Protein AF-A0A4D4M9P4-F1 (afdb_monomer_lite)

Sequence (74 aa):
MKRLKADPALRFSETGRTLLRLLAMHTISMAEWDKIIDKVPPHCGEIVACLANDCAQMWADAALRVQRKVAETA

Foldseek 3Di:
DVVLVPDPVLVVDPVSVVVVVVVVVVPDDVVVVVVVLVPDDPVCNVVVVVVVVVVVVVVVVVVVVVVVVVVVVD

Secondary structure (DSSP, 8-state):
-HHHHH-HHHHSSHHHHHHHHHHHHTT--HHHHHHHHTTS-GGGHHHHHHHHHHHHHHHHHHHHHHHHHHHH--

Structure (mmCIF, N/CA/C/O backbone):
data_AF-A0A4D4M9P4-F1
#
_entry.id   AF-A0A4D4M9P4-F1
#
loop_
_atom_site.group_PDB
_atom_site.id
_atom_site.type_symbol
_atom_site.label_atom_id
_atom_site.label_alt_id
_atom_site.label_comp_id
_atom_site.label_asym_id
_atom_site.label_entity_id
_atom_site.label_seq_id
_atom_site.pdbx_PDB_ins_code
_atom_site.Cartn_x
_atom_site.Cartn_y
_atom_site.Cartn_z
_atom_site.occupancy
_atom_site.B_iso_or_equiv
_atom_site.auth_seq_id
_atom_site.auth_comp_id
_atom_site.auth_asym_id
_atom_site.auth_atom_id
_atom_site.pdbx_PDB_model_num
ATOM 1 N N . MET A 1 1 ? -12.618 1.161 1.233 1.00 78.25 1 MET A N 1
ATOM 2 C CA . MET A 1 1 ? -12.524 2.622 0.990 1.00 78.25 1 MET A CA 1
ATOM 3 C C . MET A 1 1 ? -13.813 3.419 1.180 1.00 78.25 1 MET A C 1
ATOM 5 O O . MET A 1 1 ? -13.752 4.408 1.894 1.00 78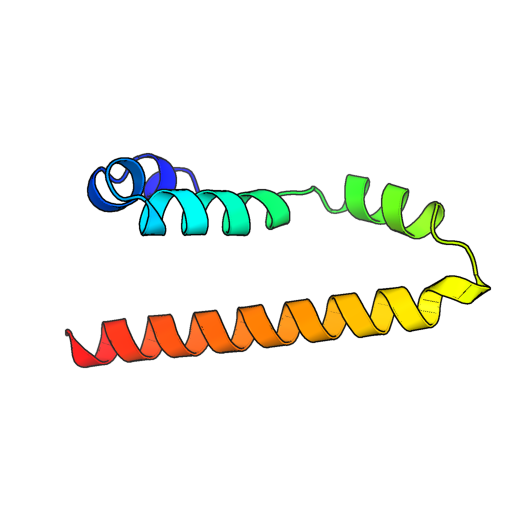.25 1 MET A O 1
ATOM 9 N N . LYS A 1 2 ? -14.969 3.046 0.600 1.00 79.31 2 LYS A N 1
ATOM 10 C CA . LYS A 1 2 ? -16.212 3.848 0.737 1.00 79.31 2 LYS A CA 1
ATOM 11 C C . LYS A 1 2 ? -16.646 4.073 2.198 1.00 79.31 2 LYS A C 1
ATOM 13 O O . LYS A 1 2 ? -16.943 5.201 2.560 1.00 79.31 2 LYS A O 1
ATOM 18 N N . ARG A 1 3 ? -16.598 3.026 3.035 1.00 83.56 3 ARG A N 1
ATOM 19 C CA . ARG A 1 3 ? -16.916 3.110 4.475 1.00 83.56 3 ARG A CA 1
ATOM 20 C C . ARG A 1 3 ? -15.952 4.027 5.243 1.00 83.56 3 ARG A C 1
ATOM 22 O O . ARG A 1 3 ? -16.402 4.952 5.895 1.00 83.56 3 ARG A O 1
ATOM 29 N N . LEU A 1 4 ? -14.640 3.848 5.067 1.00 83.38 4 LEU A N 1
ATOM 30 C CA . LEU A 1 4 ? -13.610 4.690 5.702 1.00 83.38 4 LEU A CA 1
ATOM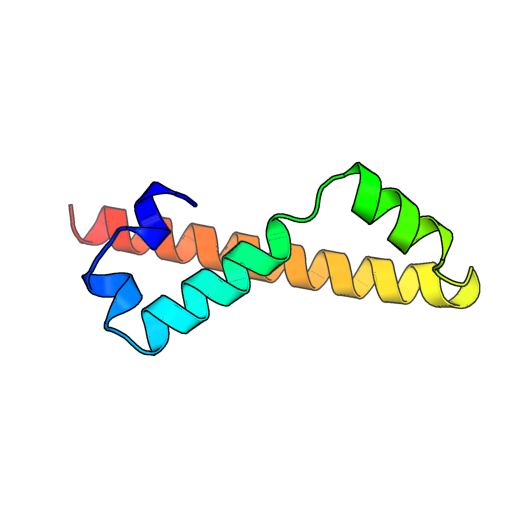 31 C C . LEU A 1 4 ? -13.724 6.173 5.306 1.00 83.38 4 LEU A C 1
ATOM 33 O O . LEU A 1 4 ? -13.575 7.052 6.142 1.00 83.38 4 LEU A O 1
ATOM 37 N N . LYS A 1 5 ? -14.031 6.467 4.035 1.00 81.19 5 LYS A N 1
ATOM 38 C CA . LYS A 1 5 ? -14.246 7.845 3.556 1.00 81.19 5 LYS A CA 1
ATOM 39 C C . LYS A 1 5 ? -15.532 8.488 4.092 1.00 81.19 5 LYS A C 1
ATOM 41 O O . LYS A 1 5 ? -15.671 9.703 3.980 1.00 81.19 5 LYS A O 1
ATOM 46 N N . ALA A 1 6 ? -16.476 7.703 4.607 1.00 85.81 6 ALA A N 1
ATOM 47 C CA . ALA A 1 6 ? -17.710 8.193 5.217 1.00 85.81 6 ALA A CA 1
ATOM 48 C C . ALA A 1 6 ? -17.579 8.392 6.737 1.00 85.81 6 ALA A C 1
ATOM 50 O O . ALA A 1 6 ? -18.450 9.017 7.331 1.00 85.81 6 ALA A O 1
ATOM 51 N N . ASP A 1 7 ? -16.497 7.903 7.347 1.00 88.25 7 ASP A N 1
ATOM 52 C CA . ASP A 1 7 ? -16.276 7.971 8.789 1.00 88.25 7 ASP A CA 1
ATOM 53 C C . ASP A 1 7 ? -15.910 9.405 9.240 1.00 88.25 7 ASP A C 1
ATOM 55 O O . ASP A 1 7 ? -14.892 9.953 8.790 1.00 88.25 7 ASP A O 1
ATOM 59 N N . PRO A 1 8 ? -16.710 10.039 10.120 1.00 84.25 8 PRO A N 1
ATOM 60 C CA . PRO A 1 8 ? -16.432 11.376 10.639 1.00 84.25 8 PRO A CA 1
ATOM 61 C C . PRO A 1 8 ? -15.089 11.479 11.375 1.00 84.25 8 PRO A C 1
ATOM 63 O O . PRO A 1 8 ? -14.377 12.465 11.190 1.00 84.25 8 PRO A O 1
ATOM 66 N N . ALA A 1 9 ? -14.695 10.467 12.154 1.00 86.50 9 ALA A N 1
ATOM 67 C CA . ALA A 1 9 ? -13.454 10.495 12.930 1.00 86.50 9 ALA A CA 1
ATOM 68 C C . ALA A 1 9 ? -12.216 10.549 12.018 1.00 86.50 9 ALA A C 1
ATOM 70 O O . ALA A 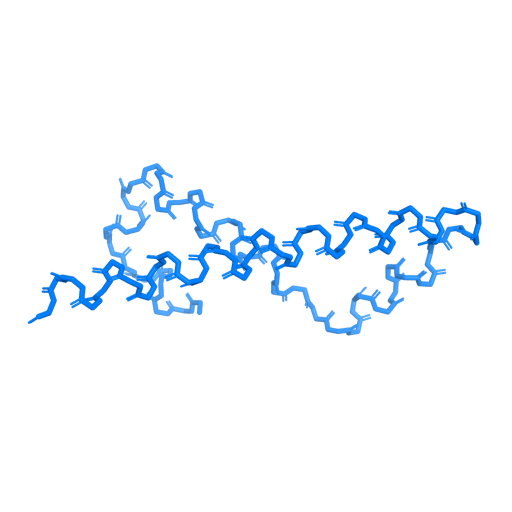1 9 ? -11.222 11.213 12.328 1.00 86.50 9 ALA A O 1
ATOM 71 N N . LEU A 1 10 ? -12.295 9.914 10.844 1.00 86.50 10 LEU A N 1
ATOM 72 C CA . LEU A 1 10 ? -11.237 9.973 9.836 1.00 86.50 10 LEU A CA 1
ATOM 73 C C . LEU A 1 10 ? -11.294 11.245 8.984 1.00 86.50 10 LEU A C 1
ATOM 75 O O . LEU A 1 10 ? -10.251 11.767 8.596 1.00 86.50 10 LEU A O 1
ATOM 79 N N . ARG A 1 11 ? -12.488 11.772 8.689 1.00 83.62 11 ARG A N 1
ATOM 80 C CA . ARG A 1 11 ? -12.639 12.996 7.881 1.00 83.62 11 ARG A CA 1
ATOM 81 C C . ARG A 1 11 ? -12.259 14.268 8.628 1.00 83.62 11 ARG A C 1
ATOM 83 O O . ARG A 1 11 ? -11.739 15.189 8.000 1.00 83.62 11 ARG A O 1
ATOM 90 N N . PHE A 1 12 ? -12.543 14.333 9.926 1.00 85.75 12 PHE A N 1
ATOM 91 C CA . PHE A 1 12 ? -12.335 15.534 10.738 1.00 85.75 12 PHE A CA 1
ATOM 92 C C . PHE A 1 12 ? -10.985 15.556 11.464 1.00 85.75 12 PHE A C 1
ATOM 94 O O . PHE A 1 12 ? -10.645 16.568 12.069 1.00 85.75 12 PHE A O 1
ATOM 101 N N . SER A 1 13 ? -10.174 14.498 11.351 1.00 91.25 13 SER A N 1
ATOM 102 C CA . SER A 1 13 ? -8.794 14.487 11.844 1.00 91.25 13 SER A CA 1
ATOM 103 C C . SER A 1 13 ? -7.786 14.688 10.711 1.00 91.25 13 SER A C 1
ATOM 105 O O . SER A 1 13 ? -7.961 14.226 9.582 1.00 91.25 13 SER A O 1
ATOM 107 N N . GLU A 1 14 ? -6.693 15.394 10.991 1.00 89.12 14 GLU A N 1
ATOM 108 C CA . GLU A 1 14 ? -5.581 15.514 10.043 1.00 89.12 14 GLU A CA 1
ATOM 109 C C . GLU A 1 14 ? -4.948 14.149 9.755 1.00 89.12 14 GLU A C 1
ATOM 111 O O . GLU A 1 14 ? -4.812 13.761 8.594 1.00 89.12 14 GLU A O 1
ATOM 116 N N . THR A 1 15 ? -4.683 13.373 10.806 1.00 88.62 15 THR A N 1
ATOM 117 C CA . THR A 1 15 ? -4.122 12.022 10.710 1.00 88.62 15 THR A CA 1
ATOM 118 C C . THR A 1 15 ? -5.028 11.074 9.921 1.00 88.62 15 THR A C 1
ATOM 120 O O . THR A 1 15 ? -4.544 10.324 9.074 1.00 88.62 15 THR A O 1
ATOM 123 N N . GLY A 1 16 ? -6.349 11.136 10.125 1.00 87.56 16 GLY A N 1
ATOM 124 C CA . GLY A 1 16 ? -7.312 10.328 9.377 1.00 87.56 16 GLY A CA 1
ATOM 125 C C . GLY A 1 16 ? -7.381 10.704 7.897 1.00 87.56 16 GLY A C 1
ATOM 126 O O . GLY A 1 16 ? -7.380 9.824 7.036 1.00 87.56 16 GLY A O 1
ATOM 127 N N . ARG A 1 17 ? -7.335 12.001 7.566 1.00 89.31 17 ARG A N 1
ATOM 128 C CA . ARG A 1 17 ? -7.251 12.458 6.169 1.00 89.31 17 ARG A CA 1
ATOM 129 C C . ARG A 1 17 ? -5.959 11.997 5.500 1.00 89.31 17 ARG A C 1
ATOM 131 O O . ARG A 1 17 ? -6.001 11.576 4.344 1.00 89.31 17 ARG A O 1
ATOM 138 N N . THR A 1 18 ? -4.833 12.033 6.210 1.00 89.69 18 THR A N 1
ATOM 139 C CA . THR A 1 18 ? -3.550 11.512 5.716 1.00 89.69 18 THR A CA 1
ATOM 140 C C . THR A 1 18 ? -3.627 10.012 5.444 1.00 89.69 18 THR A C 1
ATOM 142 O O . THR A 1 18 ? -3.280 9.586 4.342 1.00 89.69 18 THR A O 1
ATOM 145 N N . LEU A 1 19 ? -4.190 9.223 6.364 1.00 88.12 19 LEU A N 1
ATOM 146 C CA . LEU A 1 19 ? -4.430 7.793 6.153 1.00 88.12 19 LEU A CA 1
ATOM 147 C C . LEU A 1 19 ? -5.290 7.533 4.905 1.00 88.12 19 LEU A C 1
ATOM 149 O O . LEU A 1 19 ? -4.954 6.686 4.080 1.00 88.12 19 LEU A O 1
ATOM 153 N N . LEU A 1 20 ? -6.380 8.286 4.729 1.00 88.62 20 LEU A N 1
ATOM 154 C CA . LEU A 1 20 ? -7.258 8.140 3.565 1.00 88.62 20 LEU A CA 1
ATOM 155 C C . LEU A 1 20 ? -6.554 8.472 2.242 1.00 88.62 20 LEU A C 1
ATOM 157 O O . LEU A 1 20 ? -6.858 7.826 1.239 1.00 88.62 20 LEU A O 1
ATOM 161 N N . ARG A 1 21 ? -5.637 9.451 2.217 1.00 86.81 21 ARG A N 1
ATOM 162 C CA . ARG A 1 21 ? -4.830 9.756 1.021 1.00 86.81 21 ARG A CA 1
ATOM 163 C C . ARG A 1 21 ? -3.877 8.614 0.692 1.00 86.81 21 ARG A C 1
ATOM 165 O O . ARG A 1 21 ? -3.878 8.161 -0.447 1.00 86.81 21 ARG A O 1
ATOM 172 N N . LEU A 1 22 ? -3.141 8.117 1.685 1.00 86.19 22 LEU A N 1
ATOM 173 C CA . LEU A 1 22 ? -2.205 7.005 1.500 1.00 86.19 22 LEU A CA 1
ATOM 174 C C . LEU A 1 22 ? -2.928 5.762 0.964 1.00 86.19 22 LEU A C 1
ATOM 176 O O . LEU A 1 22 ? -2.522 5.189 -0.040 1.00 86.19 22 LEU A O 1
ATOM 180 N N . LEU A 1 23 ? -4.073 5.407 1.552 1.00 85.25 23 LEU A N 1
ATOM 181 C CA . LEU A 1 23 ? -4.886 4.287 1.073 1.00 85.25 23 LEU A CA 1
ATOM 182 C C . LEU A 1 23 ? -5.468 4.526 -0.330 1.00 85.25 23 LEU A C 1
ATOM 184 O O . LEU A 1 23 ? -5.730 3.571 -1.056 1.00 85.25 23 LEU A O 1
ATOM 188 N N . ALA A 1 24 ? -5.728 5.780 -0.717 1.00 83.00 24 ALA A N 1
ATOM 189 C CA . ALA A 1 24 ? -6.277 6.099 -2.034 1.00 83.00 24 ALA A CA 1
ATOM 190 C C . ALA A 1 24 ? -5.232 5.942 -3.146 1.00 83.00 24 ALA A C 1
ATOM 192 O O . ALA A 1 24 ? -5.592 5.530 -4.246 1.00 83.00 24 ALA A O 1
ATOM 193 N N . MET A 1 25 ? -3.952 6.192 -2.860 1.00 77.19 25 MET A N 1
ATOM 194 C CA . MET A 1 25 ? -2.864 5.982 -3.823 1.00 77.19 25 MET A CA 1
ATOM 195 C C . MET A 1 25 ? -2.755 4.517 -4.273 1.00 77.19 25 MET A C 1
ATOM 197 O O . MET A 1 25 ? -2.402 4.255 -5.414 1.00 77.19 25 MET A O 1
ATOM 201 N N . HIS A 1 26 ? -3.156 3.563 -3.428 1.00 70.81 26 HIS A N 1
ATOM 202 C CA . HIS A 1 26 ? -3.166 2.132 -3.757 1.00 70.81 26 HIS A CA 1
ATOM 203 C C . HIS A 1 26 ? -4.447 1.652 -4.458 1.00 70.81 26 HIS A C 1
ATOM 205 O O . HIS A 1 26 ? -4.622 0.455 -4.658 1.00 70.81 26 HIS A O 1
ATOM 211 N N . THR A 1 27 ? -5.354 2.561 -4.843 1.00 73.38 27 THR A N 1
ATOM 212 C CA . THR A 1 27 ? -6.567 2.204 -5.610 1.00 73.38 27 THR A CA 1
ATOM 213 C C . THR A 1 27 ? -6.392 2.281 -7.127 1.00 73.38 27 THR A C 1
ATOM 215 O O . THR A 1 27 ? -7.375 2.139 -7.852 1.00 73.38 27 THR A O 1
ATOM 218 N N . ILE A 1 28 ? -5.156 2.477 -7.600 1.00 78.81 28 ILE A N 1
ATOM 219 C CA . ILE A 1 28 ? -4.796 2.395 -9.019 1.00 78.81 28 ILE A CA 1
ATOM 220 C C . ILE A 1 28 ? -5.161 1.001 -9.541 1.00 78.81 28 ILE A C 1
ATOM 222 O O . ILE A 1 28 ? -4.886 -0.011 -8.890 1.00 78.81 28 ILE A O 1
ATOM 226 N N . SER A 1 29 ? -5.815 0.946 -10.699 1.00 80.88 29 SER A N 1
ATOM 227 C CA . SER A 1 29 ? -6.205 -0.326 -11.310 1.00 80.88 29 SER A CA 1
ATOM 228 C C . SER A 1 29 ? -4.978 -1.123 -11.770 1.00 80.88 29 SER A C 1
ATOM 230 O O . SER A 1 29 ? -3.962 -0.542 -12.143 1.00 80.88 29 SER A O 1
ATOM 232 N N . MET A 1 30 ? -5.064 -2.459 -11.809 1.00 78.56 30 MET A N 1
ATOM 233 C CA . MET A 1 30 ? -3.969 -3.283 -12.359 1.00 78.56 30 MET A CA 1
ATOM 234 C C . MET A 1 30 ? -3.622 -2.886 -13.806 1.00 78.56 30 MET A C 1
ATOM 236 O O . MET A 1 30 ? -2.456 -2.839 -14.165 1.00 78.56 30 MET A O 1
ATOM 240 N N . ALA A 1 31 ? -4.617 -2.477 -14.601 1.00 83.94 31 ALA A N 1
ATOM 241 C CA . ALA A 1 31 ? -4.402 -2.005 -15.970 1.00 83.94 31 ALA A CA 1
ATOM 242 C C . ALA A 1 31 ? -3.617 -0.681 -16.058 1.00 83.94 31 ALA A C 1
ATOM 244 O O . ALA A 1 31 ? -2.954 -0.411 -17.057 1.00 83.94 31 ALA A O 1
ATOM 245 N N . GLU A 1 32 ? -3.711 0.185 -15.048 1.00 86.19 32 GLU A N 1
ATOM 246 C CA . GLU A 1 32 ? -2.866 1.379 -14.956 1.00 86.19 32 GLU A CA 1
ATOM 247 C C . GLU A 1 32 ? -1.463 1.035 -14.460 1.00 86.19 32 GLU A C 1
ATOM 249 O O . GLU A 1 32 ? -0.501 1.633 -14.935 1.00 86.19 32 GLU A O 1
ATOM 254 N N . TRP A 1 33 ? -1.332 0.046 -13.571 1.00 86.06 33 TRP A N 1
ATOM 255 C CA . TRP A 1 33 ? -0.032 -0.477 -13.157 1.00 86.06 33 TRP A CA 1
ATOM 256 C C . TRP A 1 33 ? 0.763 -1.042 -14.329 1.00 86.06 33 TRP A C 1
ATOM 258 O O . TRP A 1 33 ? 1.921 -0.666 -14.480 1.00 86.06 33 TRP A O 1
ATOM 268 N N . ASP A 1 34 ? 0.143 -1.844 -15.195 1.00 87.38 34 ASP A N 1
ATOM 269 C CA . ASP A 1 34 ? 0.811 -2.384 -16.387 1.00 87.38 34 ASP A CA 1
ATOM 270 C C . ASP A 1 34 ? 1.348 -1.256 -17.279 1.00 87.38 34 ASP A C 1
ATOM 272 O O . ASP A 1 34 ? 2.515 -1.254 -17.657 1.00 87.38 34 ASP A O 1
ATOM 276 N N . LYS A 1 35 ? 0.545 -0.207 -17.509 1.00 89.88 35 LYS A N 1
ATOM 277 C CA . LYS A 1 35 ? 0.984 0.974 -18.271 1.00 89.88 35 LYS A CA 1
ATOM 278 C C . LYS A 1 35 ? 2.153 1.709 -17.619 1.00 89.88 35 LYS A C 1
ATOM 280 O O . LYS A 1 35 ? 2.960 2.294 -18.334 1.00 89.88 35 LYS A O 1
ATOM 285 N N . ILE A 1 36 ? 2.211 1.753 -16.289 1.00 87.19 36 ILE A N 1
ATOM 286 C CA . ILE A 1 36 ? 3.317 2.384 -15.559 1.00 87.19 36 ILE A CA 1
ATOM 287 C C . ILE A 1 36 ? 4.575 1.525 -15.699 1.00 87.19 36 ILE A C 1
ATOM 289 O O . ILE A 1 36 ? 5.627 2.062 -16.038 1.00 87.19 36 ILE A O 1
ATOM 293 N N . ILE A 1 37 ? 4.456 0.210 -15.494 1.00 89.44 37 ILE A N 1
ATOM 294 C CA . ILE A 1 37 ? 5.556 -0.759 -15.596 1.00 89.44 37 ILE A CA 1
ATOM 295 C C . ILE A 1 37 ? 6.144 -0.757 -17.012 1.00 89.44 37 ILE A C 1
ATOM 297 O O . ILE A 1 37 ? 7.359 -0.658 -17.158 1.00 89.44 37 ILE A O 1
ATOM 301 N N . ASP A 1 38 ? 5.301 -0.728 -18.046 1.00 91.88 38 ASP A N 1
ATOM 302 C CA . ASP A 1 38 ? 5.715 -0.654 -19.455 1.00 91.88 38 ASP A CA 1
ATOM 303 C C . ASP A 1 38 ? 6.518 0.613 -19.797 1.00 91.88 38 ASP A C 1
ATOM 305 O O . ASP A 1 38 ? 7.222 0.667 -20.809 1.00 91.88 38 ASP A O 1
ATOM 309 N N . LYS A 1 39 ? 6.402 1.670 -18.985 1.00 92.31 39 LYS A N 1
ATOM 310 C CA . LYS A 1 39 ? 7.149 2.925 -19.158 1.00 92.31 39 LYS A CA 1
ATOM 311 C C . LYS A 1 39 ? 8.435 2.973 -18.341 1.00 92.31 39 LYS A C 1
ATOM 313 O O . LYS A 1 39 ? 9.197 3.927 -18.508 1.00 92.31 39 LYS A O 1
ATOM 318 N N . VAL A 1 40 ? 8.700 1.985 -17.486 1.00 91.19 40 VAL A N 1
ATOM 319 C CA . VAL A 1 40 ? 9.930 1.928 -16.693 1.00 91.19 40 VAL A CA 1
ATOM 320 C C . VAL A 1 40 ? 11.108 1.568 -17.607 1.00 91.19 40 VAL A C 1
ATOM 322 O O . VAL A 1 40 ? 11.077 0.533 -18.274 1.00 91.19 40 VAL A O 1
ATOM 325 N N . PRO A 1 41 ? 12.178 2.384 -17.647 1.00 92.81 41 PRO A N 1
ATOM 326 C CA . PRO A 1 41 ? 13.375 2.036 -18.398 1.00 92.81 41 PRO A CA 1
ATOM 327 C C . PRO A 1 41 ? 14.007 0.734 -17.871 1.00 92.81 41 PRO A C 1
ATOM 329 O O . PRO A 1 41 ? 14.089 0.566 -16.652 1.00 92.81 41 PRO A O 1
ATOM 332 N N . PRO A 1 42 ? 14.548 -0.147 -18.735 1.00 87.69 42 PRO A N 1
ATOM 333 C CA . PRO A 1 42 ? 15.087 -1.446 -18.312 1.00 87.69 42 PRO A CA 1
ATOM 334 C C . PRO A 1 42 ? 16.152 -1.359 -17.210 1.00 87.69 42 PRO A C 1
ATOM 336 O O . PRO A 1 42 ? 16.175 -2.176 -16.298 1.00 87.69 42 PRO A O 1
ATOM 339 N N . HIS A 1 43 ? 16.996 -0.325 -17.247 1.00 90.06 43 HIS A N 1
ATOM 340 C CA . HIS A 1 43 ? 18.057 -0.093 -16.261 1.00 90.06 43 HIS A CA 1
ATOM 341 C C . HIS A 1 43 ? 17.549 0.444 -14.910 1.00 90.06 43 HIS A C 1
ATOM 343 O O . HIS A 1 43 ? 18.291 0.439 -13.934 1.00 90.06 43 HIS A O 1
ATOM 349 N N . CYS A 1 44 ? 16.301 0.913 -14.835 1.00 93.12 44 CYS A N 1
ATOM 350 C CA . CYS A 1 44 ? 15.659 1.341 -13.590 1.00 93.12 44 CYS A CA 1
ATOM 351 C C . CYS A 1 44 ? 14.781 0.244 -12.973 1.00 93.12 44 CYS A C 1
ATOM 353 O O . CYS A 1 44 ? 14.355 0.398 -11.829 1.00 93.12 44 CYS A O 1
ATOM 355 N N . GLY A 1 45 ? 14.498 -0.840 -13.707 1.00 91.88 45 GLY A N 1
ATOM 356 C CA . GLY A 1 45 ? 13.537 -1.871 -13.310 1.00 91.88 45 GLY A CA 1
ATOM 357 C C . GLY A 1 45 ? 13.838 -2.488 -11.946 1.00 91.88 45 GLY A C 1
ATOM 358 O O . GLY A 1 45 ? 12.950 -2.563 -11.101 1.00 91.88 45 GLY A O 1
ATOM 359 N N . GLU A 1 46 ? 15.099 -2.845 -11.692 1.00 92.94 46 GLU A N 1
ATOM 360 C CA . GLU A 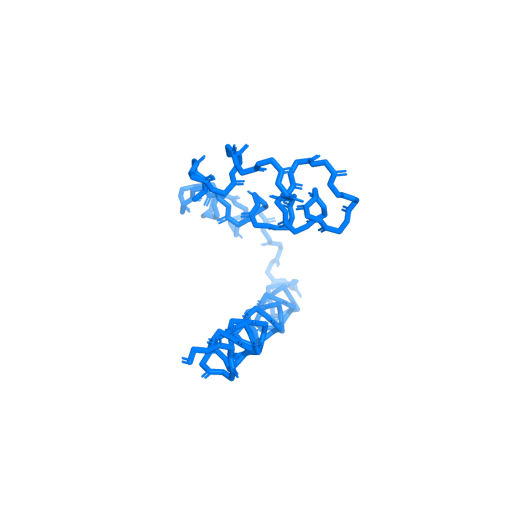1 46 ? 15.519 -3.419 -10.406 1.00 92.94 46 GLU A CA 1
ATOM 361 C C . GLU A 1 46 ? 15.323 -2.446 -9.236 1.00 92.94 46 GLU A C 1
ATOM 363 O O . GLU A 1 46 ? 14.809 -2.830 -8.187 1.00 92.94 46 GLU A O 1
ATOM 368 N N . ILE A 1 47 ? 15.666 -1.168 -9.424 1.00 94.88 47 ILE A N 1
ATOM 369 C CA . ILE A 1 47 ? 15.505 -0.134 -8.391 1.00 94.88 47 ILE A CA 1
ATOM 370 C C . ILE A 1 47 ? 14.019 0.094 -8.100 1.00 94.88 47 ILE A C 1
ATOM 372 O O . ILE A 1 47 ? 13.617 0.152 -6.939 1.00 94.88 47 ILE A O 1
ATOM 376 N N . VAL A 1 48 ? 13.188 0.186 -9.141 1.00 92.75 48 VAL A N 1
ATOM 377 C CA . VAL A 1 48 ? 11.736 0.350 -8.995 1.00 92.75 48 VAL A CA 1
ATOM 378 C C . VAL A 1 48 ? 11.121 -0.855 -8.282 1.00 92.75 48 VAL A C 1
ATOM 380 O O . VAL A 1 48 ? 10.315 -0.669 -7.372 1.00 92.75 48 VAL A O 1
ATOM 383 N N . ALA A 1 49 ? 11.528 -2.075 -8.640 1.00 91.94 49 ALA A N 1
ATOM 384 C CA . ALA A 1 49 ? 11.068 -3.293 -7.981 1.00 91.94 49 ALA A CA 1
ATOM 385 C C . ALA A 1 49 ? 11.468 -3.328 -6.497 1.00 91.94 49 ALA A C 1
ATOM 387 O O . ALA A 1 49 ? 10.644 -3.667 -5.649 1.00 91.94 49 ALA A O 1
ATOM 388 N N . CYS A 1 50 ? 12.701 -2.930 -6.171 1.00 95.06 50 CYS A N 1
ATOM 389 C CA . CYS A 1 50 ? 13.183 -2.829 -4.794 1.00 95.06 50 CYS A CA 1
ATOM 390 C C . CYS A 1 50 ? 12.320 -1.859 -3.967 1.00 95.06 50 CYS A C 1
ATOM 392 O O . CYS A 1 50 ? 11.727 -2.252 -2.965 1.00 95.06 50 CYS A O 1
ATOM 394 N N . LEU A 1 51 ? 12.130 -0.629 -4.457 1.00 92.75 51 LEU A N 1
ATOM 395 C CA . LEU A 1 51 ? 11.326 0.392 -3.775 1.00 92.75 51 LEU A CA 1
ATOM 396 C C . LEU A 1 51 ? 9.851 -0.010 -3.622 1.00 92.75 51 LEU A C 1
ATOM 398 O O . LEU A 1 51 ? 9.224 0.286 -2.602 1.00 92.75 51 LEU A O 1
ATOM 402 N N . ALA A 1 52 ? 9.282 -0.687 -4.623 1.00 90.56 52 ALA A N 1
ATOM 403 C CA . ALA A 1 52 ? 7.915 -1.195 -4.555 1.00 90.56 52 ALA A CA 1
ATOM 404 C C . ALA A 1 52 ? 7.764 -2.277 -3.472 1.00 90.56 52 ALA A C 1
ATOM 406 O O . ALA A 1 52 ? 6.780 -2.267 -2.728 1.00 90.56 52 ALA A O 1
ATOM 407 N N . ASN A 1 53 ? 8.749 -3.171 -3.347 1.00 92.69 53 ASN A N 1
ATOM 408 C CA . ASN A 1 53 ? 8.776 -4.193 -2.303 1.00 92.69 53 ASN A CA 1
ATOM 409 C C . ASN A 1 53 ? 8.931 -3.587 -0.904 1.00 92.69 53 ASN A C 1
ATOM 411 O O . ASN A 1 53 ? 8.206 -3.990 0.006 1.00 92.69 53 ASN A O 1
ATOM 415 N N . ASP A 1 54 ? 9.791 -2.583 -0.736 1.00 93.62 54 ASP A N 1
ATOM 416 C CA . ASP A 1 54 ? 9.934 -1.865 0.537 1.00 93.62 54 ASP A CA 1
ATOM 417 C C . ASP A 1 54 ? 8.611 -1.213 0.953 1.00 93.62 54 ASP A C 1
ATOM 419 O O . ASP A 1 54 ? 8.155 -1.354 2.091 1.00 93.62 54 ASP A O 1
ATOM 423 N N . CYS A 1 55 ? 7.930 -0.568 0.003 1.00 90.00 55 CYS A N 1
ATOM 424 C CA . CYS A 1 55 ? 6.602 -0.009 0.229 1.00 90.00 55 CYS A CA 1
ATOM 425 C C . CYS A 1 55 ? 5.601 -1.100 0.647 1.00 90.00 55 CYS A C 1
ATOM 427 O O . CYS A 1 55 ? 4.835 -0.900 1.592 1.00 90.00 55 CYS A O 1
ATOM 429 N N . ALA A 1 56 ? 5.609 -2.261 -0.016 1.00 90.44 56 ALA A N 1
ATOM 430 C CA . ALA A 1 56 ? 4.746 -3.385 0.341 1.00 90.44 56 ALA A CA 1
ATOM 431 C C . ALA A 1 56 ? 5.004 -3.883 1.775 1.00 90.44 56 ALA A C 1
ATOM 433 O O . ALA A 1 56 ? 4.046 -4.122 2.514 1.00 90.44 56 ALA A O 1
ATOM 434 N N . GLN A 1 57 ? 6.269 -3.970 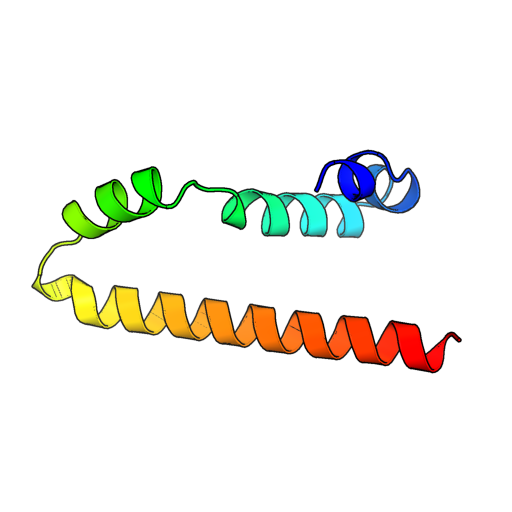2.199 1.00 94.50 57 GLN A N 1
ATOM 435 C CA . GLN A 1 57 ? 6.631 -4.334 3.572 1.00 94.50 57 GLN A CA 1
ATOM 436 C C . GLN A 1 57 ? 6.123 -3.309 4.588 1.00 94.50 57 GLN A C 1
ATOM 438 O O . GLN A 1 57 ? 5.496 -3.684 5.578 1.00 94.50 57 GLN A O 1
ATOM 443 N N . MET A 1 58 ? 6.294 -2.012 4.322 1.00 91.75 58 MET A N 1
ATOM 444 C CA . MET A 1 58 ? 5.771 -0.960 5.202 1.00 91.75 58 MET A CA 1
ATOM 445 C C . MET A 1 58 ? 4.249 -1.054 5.383 1.00 91.75 58 MET A C 1
ATOM 447 O O . MET A 1 58 ? 3.735 -0.869 6.490 1.00 91.75 58 MET A O 1
ATOM 451 N N . TRP A 1 59 ? 3.515 -1.365 4.312 1.00 91.44 59 TRP A N 1
ATOM 452 C CA . TRP A 1 59 ? 2.069 -1.568 4.377 1.00 91.44 59 TRP A CA 1
ATOM 453 C C . TRP A 1 59 ? 1.674 -2.835 5.136 1.00 91.44 59 TRP A C 1
ATOM 455 O O . TRP A 1 59 ? 0.699 -2.800 5.893 1.00 91.44 59 TRP A O 1
ATOM 465 N N . ALA A 1 60 ? 2.424 -3.928 4.980 1.00 92.88 60 ALA A N 1
ATOM 466 C CA . ALA A 1 60 ? 2.213 -5.156 5.743 1.00 92.88 60 ALA A CA 1
ATOM 467 C C . ALA A 1 60 ? 2.404 -4.914 7.251 1.00 92.88 60 ALA A C 1
ATOM 469 O O . ALA A 1 60 ? 1.532 -5.255 8.053 1.00 92.88 60 ALA A O 1
ATOM 470 N N . ASP A 1 61 ? 3.481 -4.226 7.628 1.00 94.44 61 ASP A N 1
ATOM 471 C CA . ASP A 1 61 ? 3.760 -3.820 9.006 1.00 94.44 61 ASP A CA 1
ATOM 472 C C . ASP A 1 61 ? 2.653 -2.937 9.587 1.00 94.44 61 ASP A C 1
ATOM 474 O O . ASP A 1 61 ? 2.195 -3.144 10.717 1.00 94.44 61 ASP A O 1
ATOM 478 N N . ALA A 1 62 ? 2.190 -1.951 8.816 1.00 89.56 62 ALA A N 1
ATOM 479 C CA . ALA A 1 62 ? 1.091 -1.088 9.224 1.00 89.56 62 ALA A CA 1
ATOM 480 C C . ALA A 1 62 ? -0.193 -1.896 9.476 1.00 89.56 62 ALA A C 1
ATOM 482 O O . ALA A 1 62 ? -0.855 -1.690 10.496 1.00 89.56 62 ALA A O 1
ATOM 483 N N . ALA A 1 63 ? -0.522 -2.847 8.596 1.00 91.50 63 ALA A N 1
ATOM 484 C CA . ALA A 1 63 ? -1.686 -3.714 8.757 1.00 91.50 63 ALA A CA 1
ATOM 485 C C . ALA A 1 63 ? -1.597 -4.564 10.034 1.00 91.50 63 ALA A C 1
ATOM 487 O O . ALA A 1 63 ? -2.561 -4.607 10.802 1.00 91.50 63 ALA A O 1
ATOM 488 N N . LEU A 1 64 ? -0.435 -5.167 10.312 1.00 94.81 64 LEU A N 1
ATOM 489 C CA . LEU A 1 64 ? -0.204 -5.939 11.538 1.00 94.81 64 LEU A CA 1
ATOM 490 C C . LEU A 1 64 ? -0.388 -5.083 12.795 1.00 94.81 64 LEU A C 1
ATOM 492 O O . LEU A 1 64 ? -1.046 -5.504 13.747 1.00 94.81 64 LEU A O 1
ATOM 496 N N . ARG A 1 65 ? 0.150 -3.859 12.805 1.00 93.31 65 ARG A N 1
ATOM 497 C CA . ARG A 1 65 ? 0.005 -2.932 13.940 1.00 93.31 65 ARG A CA 1
ATOM 498 C C . ARG A 1 65 ? -1.446 -2.513 14.159 1.00 93.31 65 ARG A C 1
ATOM 500 O O . ARG A 1 65 ? -1.886 -2.436 15.303 1.00 93.31 65 ARG A O 1
ATOM 507 N N . V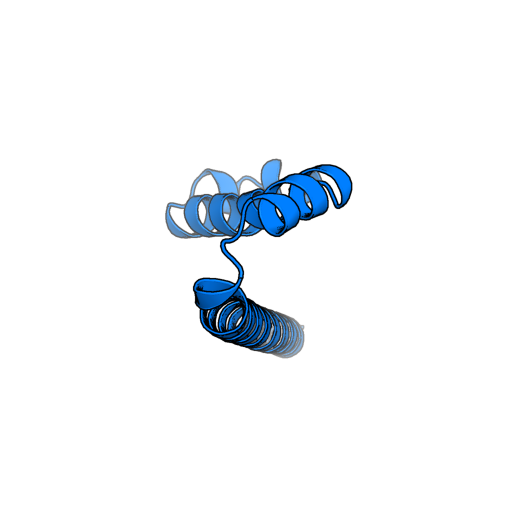AL A 1 66 ? -2.198 -2.264 13.084 1.00 90.56 66 VAL A N 1
ATOM 508 C CA . VAL A 1 66 ? -3.633 -1.950 13.170 1.00 90.56 66 VAL A CA 1
ATOM 509 C C . VAL A 1 66 ? -4.410 -3.132 13.751 1.00 90.56 66 VAL A C 1
ATOM 511 O O . VAL A 1 66 ? -5.206 -2.933 14.663 1.00 90.56 66 VAL A O 1
ATOM 514 N N . GLN A 1 67 ? -4.151 -4.355 13.283 1.00 91.44 67 GLN A N 1
ATOM 515 C CA . GLN A 1 67 ? -4.814 -5.560 13.792 1.00 91.44 67 GLN A CA 1
ATOM 516 C C . GLN A 1 67 ? -4.531 -5.787 15.281 1.00 91.44 67 GLN A C 1
ATOM 518 O O . GLN A 1 67 ? -5.464 -6.038 16.042 1.00 91.44 67 GLN A O 1
ATOM 523 N N . ARG A 1 68 ? -3.270 -5.635 15.711 1.00 91.38 68 ARG A N 1
ATOM 524 C CA . ARG A 1 68 ? -2.890 -5.735 17.130 1.00 91.38 68 ARG A CA 1
ATOM 525 C C . ARG A 1 68 ? -3.621 -4.712 17.991 1.00 91.38 68 ARG A C 1
ATOM 527 O O . ARG A 1 68 ? -4.232 -5.093 18.979 1.00 91.38 68 ARG A O 1
ATOM 534 N N . LYS A 1 69 ? -3.645 -3.442 17.572 1.00 89.69 69 LYS A N 1
ATOM 535 C CA . LYS A 1 69 ? -4.382 -2.393 18.292 1.00 89.69 69 LYS A CA 1
ATOM 536 C C . LYS A 1 69 ? -5.868 -2.707 18.445 1.00 89.69 69 LYS A C 1
ATOM 538 O O . LYS A 1 69 ? -6.436 -2.450 19.500 1.00 89.69 69 LYS A O 1
ATOM 543 N N . VAL A 1 70 ? -6.507 -3.242 17.404 1.00 86.56 70 VAL A N 1
ATOM 544 C CA . VAL A 1 70 ? -7.925 -3.623 17.472 1.00 86.56 70 VAL A CA 1
ATOM 545 C C . VAL A 1 70 ? -8.135 -4.769 18.465 1.00 86.56 70 VAL A C 1
ATOM 547 O O . VAL A 1 70 ? -9.082 -4.708 19.239 1.00 86.56 70 VAL A O 1
ATOM 550 N N . ALA A 1 71 ? -7.243 -5.764 18.487 1.00 80.25 71 ALA A N 1
ATOM 551 C CA . ALA A 1 71 ? -7.320 -6.891 19.418 1.00 80.25 71 ALA A CA 1
ATOM 552 C C . ALA A 1 71 ? -7.058 -6.498 20.885 1.00 80.25 71 ALA A C 1
ATOM 554 O O . ALA A 1 71 ? -7.637 -7.099 21.775 1.00 80.25 71 ALA A O 1
ATOM 555 N N . GLU A 1 72 ? -6.217 -5.493 21.143 1.00 75.12 72 GLU A N 1
ATOM 556 C CA . GLU A 1 72 ? -5.955 -4.963 22.494 1.00 75.12 72 GLU A CA 1
ATOM 557 C C . GLU A 1 72 ? -7.106 -4.109 23.049 1.00 75.12 72 GLU A C 1
ATOM 559 O O . GLU A 1 72 ? -7.191 -3.891 24.254 1.00 75.12 72 GLU A O 1
ATOM 564 N N . THR A 1 73 ? -7.967 -3.586 22.171 1.00 65.75 73 THR A N 1
ATOM 565 C CA . THR A 1 73 ? -9.091 -2.712 22.550 1.00 65.75 73 THR A CA 1
ATOM 566 C C . THR A 1 73 ? -10.418 -3.484 22.660 1.00 65.75 73 THR A C 1
ATOM 568 O O . THR A 1 73 ? -11.432 -2.889 23.025 1.00 65.75 73 THR A O 1
ATOM 571 N N . ALA A 1 74 ? -10.428 -4.778 22.318 1.00 55.97 74 ALA A N 1
ATOM 572 C CA . ALA A 1 74 ? -11.590 -5.670 22.355 1.00 55.97 74 ALA A CA 1
ATOM 573 C C . ALA A 1 74 ? -11.592 -6.529 23.626 1.00 55.97 74 ALA A C 1
ATOM 575 O O . ALA A 1 74 ? -12.700 -6.751 24.161 1.00 55.97 74 ALA A O 1
#

pLDDT: mean 87.01, std 6.91, range [55.97, 95.06]

Organism: Streptomyces avermitilis (NCBI:txid33903)

Radius of gyration: 15.95 Å; chains: 1; bounding box: 36×22×42 Å